Protein AF-A0AA35XEI8-F1 (afdb_monomer_lite)

Secondary structure (DSSP, 8-state):
-HHHHHHHHHHHHHHHHHHHHHHHHHHHHHHHHHHHHHHHHHHHHHHHHHHHTTTS-HHHHHHHHHHHHHHHHHHHHHHHHHHHHHHHHHHHHHHHHHHHHHHHHHHHHHHHHH-SSS----STTSTT--PPP---------------------PPPP------

Foldseek 3Di:
DVVVVLVVVLCVLCVCLVVVVVVLVVLLVVLVVLLVVLVVVLVVLVVVCVVCVVVDDPVVNVVSVVVSVVSNVVSVVSVVVSVVSVVVNVVSVVVSVVVVVVSVVVVVVVVVVVPPDDDDDDPPPPVPPDDDDDDDDDDDDDDDDDDDDDDDDDDDDDDDDDDD

Organism: Geodia barretti (NCBI:txid519541)

InterPro domains:
  IPR024610 Inhibitor of growth protein, N-terminal histone-binding [PF12998] (6-107)
  IPR024610 Inhibitor of growth protein, N-terminal histone-binding [SM01408] (6-107)
  IPR028651 ING family [PTHR10333] (2-140)

Structure (mmCIF, N/CA/C/O backbone):
data_AF-A0AA35XEI8-F1
#
_entry.id   AF-A0AA35XEI8-F1
#
loop_
_atom_site.group_PDB
_atom_site.id
_atom_site.type_symbol
_atom_site.label_atom_id
_atom_site.label_alt_id
_atom_site.label_comp_id
_atom_site.label_asym_id
_atom_site.label_entity_id
_atom_site.label_seq_id
_atom_site.pdbx_PDB_ins_code
_atom_site.Cartn_x
_atom_site.Cartn_y
_atom_site.Cartn_z
_atom_site.occupancy
_atom_site.B_iso_or_equiv
_atom_site.auth_seq_id
_atom_site.auth_comp_id
_atom_site.auth_asym_id
_atom_site.auth_atom_id
_atom_site.pdbx_PDB_model_num
ATOM 1 N N . MET A 1 1 ? 30.640 -5.179 -34.493 1.00 44.31 1 MET A N 1
ATOM 2 C CA . MET A 1 1 ? 31.129 -5.308 -33.103 1.00 44.31 1 MET A CA 1
ATOM 3 C C . MET A 1 1 ? 30.494 -4.283 -32.165 1.00 44.31 1 MET A C 1
ATOM 5 O O . MET A 1 1 ? 29.915 -4.716 -31.189 1.00 44.31 1 MET A O 1
ATOM 9 N N . ALA A 1 2 ? 30.486 -2.975 -32.470 1.00 51.31 2 ALA A N 1
ATOM 10 C CA . ALA A 1 2 ? 29.854 -1.971 -31.592 1.00 51.31 2 ALA A CA 1
ATOM 11 C C . ALA A 1 2 ? 28.346 -2.202 -31.323 1.00 51.31 2 ALA A C 1
ATOM 13 O O . ALA A 1 2 ? 27.932 -2.147 -30.176 1.00 51.31 2 ALA A O 1
ATOM 14 N N . SER A 1 3 ? 27.524 -2.542 -32.330 1.00 56.25 3 SER A N 1
ATOM 15 C CA . SER A 1 3 ? 26.072 -2.713 -32.104 1.00 56.25 3 SER A CA 1
ATOM 16 C C . SER A 1 3 ? 25.686 -3.951 -31.281 1.00 56.25 3 SER A C 1
ATOM 18 O O . SER A 1 3 ? 24.587 -3.978 -30.742 1.00 56.25 3 SER A O 1
ATOM 20 N N . ALA A 1 4 ? 26.563 -4.957 -31.175 1.00 60.12 4 ALA A N 1
ATOM 21 C CA . ALA A 1 4 ? 26.323 -6.134 -30.335 1.00 60.12 4 ALA A CA 1
ATOM 22 C C . ALA A 1 4 ? 26.500 -5.786 -28.848 1.00 60.12 4 ALA A C 1
ATOM 24 O O . ALA A 1 4 ? 25.624 -6.100 -28.055 1.00 60.12 4 ALA A O 1
ATOM 25 N N . LEU A 1 5 ? 27.541 -5.010 -28.513 1.00 64.31 5 LEU A N 1
ATOM 26 C CA . LEU A 1 5 ? 27.761 -4.480 -27.161 1.00 64.31 5 LEU A CA 1
ATOM 27 C C . LEU A 1 5 ? 26.647 -3.521 -26.714 1.00 64.31 5 LEU A C 1
ATOM 29 O O . LEU A 1 5 ? 26.265 -3.531 -25.552 1.00 64.31 5 LEU A O 1
ATOM 33 N N . TYR A 1 6 ? 26.099 -2.706 -27.622 1.00 62.19 6 TYR A N 1
ATOM 34 C CA . TYR A 1 6 ? 24.978 -1.812 -27.300 1.00 62.19 6 TYR A CA 1
ATOM 35 C C . TYR A 1 6 ? 23.689 -2.571 -26.984 1.00 62.19 6 TYR A C 1
ATOM 37 O O . TYR A 1 6 ? 22.979 -2.207 -26.051 1.00 62.19 6 TYR A O 1
ATOM 45 N N . LEU A 1 7 ? 23.394 -3.626 -27.747 1.00 65.81 7 LEU A N 1
ATOM 46 C CA . LEU A 1 7 ? 22.225 -4.461 -27.507 1.00 65.81 7 LEU A CA 1
ATOM 47 C C . LEU A 1 7 ? 22.394 -5.310 -26.242 1.00 65.81 7 LEU A C 1
ATOM 49 O O . LEU A 1 7 ? 21.451 -5.404 -25.469 1.00 65.81 7 LEU A O 1
ATOM 53 N N . GLU A 1 8 ? 23.580 -5.873 -25.997 1.00 66.31 8 GLU A N 1
ATOM 54 C CA . GLU A 1 8 ? 23.890 -6.598 -24.756 1.00 66.31 8 GLU A CA 1
ATOM 55 C C . GLU A 1 8 ? 23.789 -5.685 -23.533 1.00 66.31 8 GLU A C 1
ATOM 57 O O . GLU A 1 8 ? 23.103 -6.032 -22.580 1.00 66.31 8 GLU A O 1
ATOM 62 N N . ASN A 1 9 ? 24.352 -4.474 -23.593 1.00 65.88 9 ASN A N 1
ATOM 63 C CA . ASN A 1 9 ? 24.253 -3.501 -22.507 1.00 65.88 9 ASN A CA 1
ATOM 64 C C . ASN A 1 9 ? 22.801 -3.022 -22.310 1.00 65.88 9 ASN A C 1
ATOM 66 O O . ASN A 1 9 ? 22.353 -2.852 -21.184 1.00 65.88 9 ASN A O 1
ATOM 70 N N . PHE A 1 10 ? 2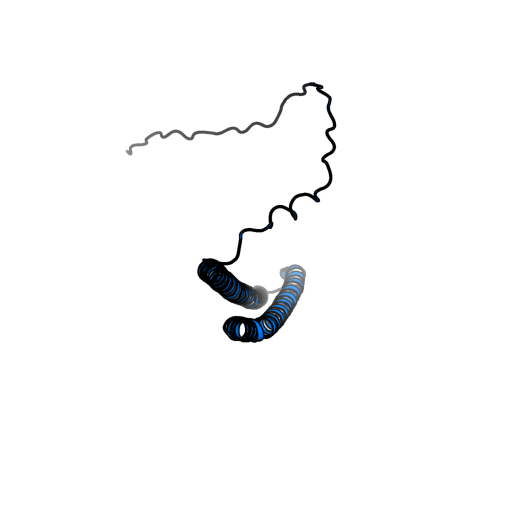2.021 -2.830 -23.377 1.00 66.44 10 PHE A N 1
ATOM 71 C CA . PHE A 1 10 ? 20.588 -2.519 -23.272 1.00 66.44 10 PHE A CA 1
ATOM 72 C C . PHE A 1 10 ? 19.790 -3.673 -22.646 1.00 66.44 10 PHE A C 1
ATOM 74 O O . PHE A 1 10 ? 18.940 -3.434 -21.787 1.00 66.44 10 PHE A O 1
ATOM 81 N N . LEU A 1 11 ? 20.073 -4.915 -23.049 1.00 69.88 11 LEU A N 1
ATOM 82 C CA . LEU A 1 11 ? 19.406 -6.108 -22.535 1.00 69.88 11 LEU A CA 1
ATOM 83 C C . LEU A 1 11 ? 19.757 -6.349 -21.064 1.00 69.88 11 LEU A C 1
ATOM 85 O O . LEU A 1 11 ? 18.827 -6.436 -20.270 1.00 69.88 11 LEU A O 1
ATOM 89 N N . GLU A 1 12 ? 21.034 -6.310 -20.667 1.00 66.00 12 GLU A N 1
ATOM 90 C CA . GLU A 1 12 ? 21.453 -6.384 -19.253 1.00 66.00 12 GLU A CA 1
ATOM 91 C C . GLU A 1 12 ? 20.807 -5.275 -18.403 1.00 66.00 12 GLU A C 1
ATOM 93 O O . GLU A 1 12 ? 20.433 -5.487 -17.247 1.00 66.00 12 GLU A O 1
ATOM 98 N N . ASN A 1 13 ? 20.629 -4.080 -18.977 1.00 66.56 13 ASN A N 1
ATOM 99 C CA . ASN A 1 13 ? 20.058 -2.935 -18.270 1.00 66.56 13 ASN A CA 1
ATOM 100 C C . ASN A 1 13 ? 18.533 -2.987 -18.118 1.00 66.56 13 ASN A C 1
ATOM 102 O O . ASN A 1 13 ? 18.010 -2.321 -17.224 1.00 66.56 13 ASN A O 1
ATOM 106 N N . ILE A 1 14 ? 17.808 -3.725 -18.961 1.00 72.00 14 ILE A N 1
ATOM 107 C CA . ILE A 1 14 ? 16.348 -3.881 -18.850 1.00 72.00 14 ILE A CA 1
ATOM 108 C C . ILE A 1 14 ? 15.969 -5.212 -18.205 1.00 72.00 14 ILE A C 1
ATOM 110 O O . ILE A 1 14 ? 14.897 -5.291 -17.617 1.00 72.00 14 ILE A O 1
ATOM 114 N N . GLU A 1 15 ? 16.826 -6.229 -18.234 1.00 75.38 15 GLU A N 1
ATOM 115 C CA . GLU A 1 15 ? 16.510 -7.592 -17.784 1.00 75.38 15 GLU A CA 1
ATOM 116 C C . GLU A 1 15 ? 15.942 -7.655 -16.355 1.00 75.38 15 GLU A C 1
ATOM 118 O O . GLU A 1 15 ? 15.007 -8.406 -16.076 1.00 75.38 15 GLU A O 1
ATOM 123 N N . ASN A 1 16 ? 16.426 -6.787 -15.463 1.00 79.81 16 ASN A N 1
ATOM 124 C CA . ASN A 1 16 ? 15.990 -6.765 -14.067 1.00 79.81 16 ASN A CA 1
ATOM 125 C C . ASN A 1 16 ? 14.742 -5.907 -13.804 1.00 79.81 16 ASN A C 1
ATOM 127 O O . ASN A 1 16 ? 14.038 -6.142 -12.819 1.00 79.81 16 ASN A O 1
ATOM 131 N N . LEU A 1 17 ? 14.427 -4.946 -14.679 1.00 85.81 17 LEU A N 1
ATOM 132 C CA . LEU A 1 17 ? 13.338 -3.990 -14.460 1.00 85.81 17 LEU A CA 1
ATOM 133 C C . LEU A 1 17 ? 11.951 -4.665 -14.394 1.00 85.81 17 LEU A C 1
ATOM 135 O O . LEU A 1 17 ? 11.212 -4.383 -13.448 1.00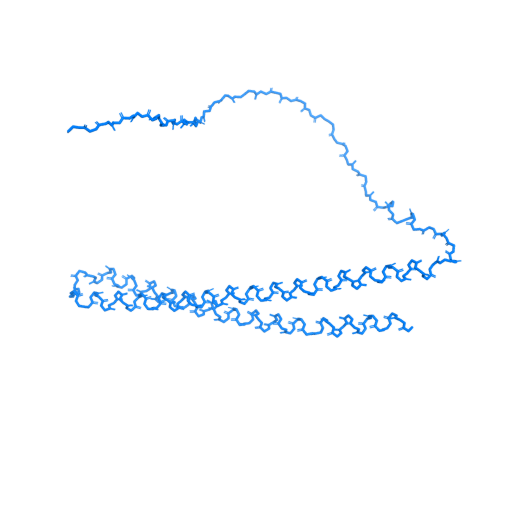 85.81 17 LEU A O 1
ATOM 139 N N . PRO A 1 18 ? 11.565 -5.570 -15.320 1.00 89.88 18 PRO A N 1
ATOM 140 C CA . PRO A 1 18 ? 10.286 -6.272 -15.245 1.00 89.88 18 PRO A CA 1
ATOM 141 C C . PRO A 1 18 ? 10.127 -7.075 -13.954 1.00 89.88 18 PRO A C 1
ATOM 143 O O . PRO A 1 18 ? 9.073 -7.019 -13.320 1.00 89.88 18 PRO A O 1
ATOM 146 N N . THR A 1 19 ? 11.182 -7.779 -13.538 1.00 89.88 19 THR A N 1
ATOM 147 C CA . THR A 1 19 ? 11.193 -8.591 -12.314 1.00 89.88 19 THR A CA 1
ATOM 148 C C . THR A 1 19 ? 11.015 -7.716 -11.073 1.00 89.88 19 THR A C 1
ATOM 150 O O . THR A 1 19 ? 10.228 -8.042 -10.178 1.00 89.88 19 THR A O 1
ATOM 153 N N . GLU A 1 20 ? 11.700 -6.573 -11.019 1.00 89.88 20 GLU A N 1
ATOM 154 C CA . GLU A 1 20 ? 11.619 -5.649 -9.889 1.00 89.88 20 GLU A CA 1
ATOM 155 C C . GLU A 1 20 ? 10.266 -4.922 -9.829 1.00 89.88 20 GLU A C 1
ATOM 157 O O . GLU A 1 20 ? 9.655 -4.836 -8.759 1.00 89.88 20 GLU A O 1
ATOM 162 N N . LEU A 1 21 ? 9.725 -4.500 -10.977 1.00 92.94 21 LEU A N 1
ATOM 163 C CA . LEU A 1 21 ? 8.367 -3.957 -11.074 1.00 92.94 21 LEU A CA 1
ATOM 164 C C . LEU A 1 21 ? 7.322 -4.980 -10.635 1.00 92.94 21 LEU A C 1
ATOM 166 O O . LEU A 1 21 ? 6.447 -4.652 -9.836 1.00 92.94 21 LEU A O 1
ATOM 170 N N . GLN A 1 22 ? 7.415 -6.228 -11.099 1.00 94.88 22 GLN A N 1
ATOM 171 C CA . GLN A 1 22 ? 6.484 -7.284 -10.702 1.00 94.88 22 GLN A CA 1
ATOM 172 C C . GLN A 1 22 ? 6.496 -7.500 -9.184 1.00 94.88 22 GLN A C 1
ATOM 174 O O . GLN A 1 22 ? 5.432 -7.607 -8.562 1.00 94.88 22 GLN A O 1
ATOM 179 N N . ARG A 1 23 ? 7.684 -7.523 -8.570 1.00 95.38 23 ARG A N 1
ATOM 180 C CA . ARG A 1 23 ? 7.832 -7.613 -7.113 1.00 95.38 23 ARG A CA 1
ATOM 181 C C . ARG A 1 23 ? 7.176 -6.422 -6.409 1.00 95.38 23 ARG A C 1
ATOM 183 O O . ARG A 1 23 ? 6.405 -6.633 -5.472 1.00 95.38 23 ARG A O 1
ATOM 190 N N . ASN A 1 24 ? 7.432 -5.199 -6.871 1.00 95.38 24 ASN A N 1
ATOM 191 C CA . ASN A 1 24 ? 6.883 -3.982 -6.270 1.00 95.38 24 ASN A CA 1
ATOM 192 C C . ASN A 1 24 ? 5.358 -3.888 -6.418 1.00 95.38 24 ASN A C 1
ATOM 194 O O . ASN A 1 24 ? 4.675 -3.580 -5.444 1.00 95.38 24 ASN A O 1
ATOM 198 N N . PHE A 1 25 ? 4.795 -4.246 -7.576 1.00 96.00 25 PHE A N 1
ATOM 199 C CA . PHE A 1 25 ? 3.342 -4.310 -7.766 1.00 96.00 25 PHE A CA 1
ATOM 200 C C . PHE A 1 25 ? 2.686 -5.386 -6.900 1.00 96.00 25 PHE A C 1
ATOM 202 O O . PHE A 1 25 ? 1.604 -5.164 -6.356 1.00 96.00 25 PHE A O 1
ATOM 209 N N . THR A 1 26 ? 3.338 -6.539 -6.733 1.00 96.81 26 THR A N 1
ATOM 210 C CA . THR A 1 26 ? 2.845 -7.602 -5.845 1.00 96.81 26 THR A CA 1
ATOM 211 C C . THR A 1 26 ? 2.819 -7.127 -4.394 1.00 96.81 26 THR A C 1
ATOM 213 O O . THR A 1 26 ? 1.824 -7.323 -3.692 1.00 96.81 26 THR A O 1
ATOM 216 N N . LEU A 1 27 ? 3.884 -6.453 -3.952 1.00 96.44 27 LEU A N 1
ATOM 217 C CA . LEU A 1 27 ? 3.968 -5.882 -2.612 1.00 96.44 27 LEU A CA 1
ATOM 218 C C . LEU A 1 27 ? 2.925 -4.778 -2.400 1.00 96.44 27 LEU A C 1
ATOM 220 O O . LEU A 1 27 ? 2.193 -4.822 -1.412 1.00 96.44 27 LEU A O 1
ATOM 224 N N . MET A 1 28 ? 2.801 -3.843 -3.346 1.00 97.06 28 MET A N 1
ATOM 225 C CA . MET A 1 28 ? 1.788 -2.788 -3.309 1.00 97.06 28 MET A CA 1
ATOM 226 C C . MET A 1 28 ? 0.387 -3.392 -3.212 1.00 97.06 28 MET A C 1
ATOM 228 O O . MET A 1 28 ? -0.353 -3.056 -2.299 1.00 97.06 28 MET A O 1
ATOM 232 N N . ARG A 1 29 ? 0.052 -4.384 -4.048 1.00 97.56 29 ARG A N 1
ATOM 233 C CA . ARG A 1 29 ? -1.247 -5.075 -3.991 1.00 97.56 29 ARG A CA 1
ATOM 234 C C . ARG A 1 29 ? -1.504 -5.755 -2.643 1.00 97.56 29 ARG A C 1
ATOM 236 O O . ARG A 1 29 ? -2.633 -5.744 -2.160 1.00 97.56 29 ARG A O 1
ATOM 243 N N . SER A 1 30 ? -0.479 -6.343 -2.028 1.00 97.38 30 SER A N 1
ATOM 244 C CA . SER A 1 30 ? -0.592 -6.909 -0.679 1.00 97.38 30 SER A CA 1
ATOM 245 C C . SER A 1 30 ? -0.892 -5.831 0.368 1.00 97.38 30 SER A C 1
ATOM 247 O O . SER A 1 30 ? -1.708 -6.062 1.261 1.00 97.38 30 SER A O 1
ATOM 249 N N . LEU A 1 31 ? -0.241 -4.668 0.293 1.00 96.88 31 LEU A N 1
ATOM 250 C CA . LEU A 1 31 ? -0.495 -3.552 1.210 1.00 96.88 31 LEU A CA 1
ATOM 251 C C . LEU A 1 31 ? -1.883 -2.945 0.989 1.00 96.88 31 LEU A C 1
ATOM 253 O O . LEU A 1 31 ? -2.597 -2.713 1.961 1.00 96.88 31 LEU A O 1
ATOM 257 N N . ASP A 1 32 ? -2.300 -2.775 -0.268 1.00 97.12 32 ASP A N 1
ATOM 258 C CA . ASP A 1 32 ? -3.656 -2.370 -0.652 1.00 97.12 32 ASP A CA 1
ATOM 259 C C . ASP A 1 32 ? -4.706 -3.258 -0.000 1.00 97.12 32 ASP A C 1
ATOM 261 O O . ASP A 1 32 ? -5.635 -2.754 0.630 1.00 97.12 32 ASP A O 1
ATOM 265 N N . GLN A 1 33 ? -4.537 -4.575 -0.124 1.00 97.88 33 GLN A N 1
ATOM 266 C CA . GLN A 1 33 ? -5.474 -5.538 0.433 1.00 97.88 33 GLN A CA 1
ATOM 267 C C . GLN A 1 33 ? -5.553 -5.414 1.960 1.00 97.88 33 GLN A C 1
ATOM 269 O O . GLN A 1 33 ? -6.644 -5.293 2.512 1.00 97.88 33 GLN A O 1
ATOM 274 N N . ARG A 1 34 ? -4.402 -5.353 2.644 1.00 97.62 34 ARG A N 1
ATOM 275 C CA . ARG A 1 34 ? -4.347 -5.197 4.108 1.00 97.62 34 ARG A CA 1
ATOM 276 C C . ARG A 1 34 ? -4.983 -3.889 4.577 1.00 97.62 34 ARG A C 1
ATOM 278 O O . ARG A 1 34 ? -5.732 -3.900 5.549 1.00 97.62 34 ARG A O 1
ATOM 285 N N . ALA A 1 35 ? -4.716 -2.778 3.892 1.00 97.56 35 ALA A N 1
ATOM 286 C CA . ALA A 1 35 ? -5.321 -1.486 4.206 1.00 97.56 35 ALA A CA 1
ATOM 287 C C . ALA A 1 35 ? -6.846 -1.527 4.022 1.00 97.56 35 ALA A C 1
ATOM 289 O O . ALA A 1 35 ? -7.581 -1.085 4.901 1.00 97.56 35 ALA A O 1
ATOM 290 N N . GLN A 1 36 ? -7.332 -2.107 2.920 1.00 97.50 36 GLN A N 1
ATOM 291 C CA . GLN A 1 36 ? -8.768 -2.259 2.672 1.00 97.50 36 GLN A CA 1
ATOM 292 C C . GLN A 1 36 ? -9.458 -3.129 3.721 1.00 97.50 36 GLN A C 1
ATOM 294 O O . GLN A 1 36 ? -10.575 -2.816 4.126 1.00 97.50 36 GLN A O 1
ATOM 299 N N . ASP A 1 37 ? -8.822 -4.209 4.166 1.00 98.06 37 ASP A N 1
ATOM 300 C CA . ASP A 1 37 ? -9.414 -5.089 5.170 1.00 98.06 37 ASP A CA 1
ATOM 301 C C . ASP A 1 37 ? -9.508 -4.400 6.539 1.00 98.06 37 ASP A C 1
ATOM 303 O O . ASP A 1 37 ? -10.548 -4.494 7.191 1.00 98.06 37 ASP A O 1
ATOM 307 N N . LEU A 1 38 ? -8.501 -3.604 6.920 1.00 97.94 38 LEU A N 1
ATOM 308 C CA . LEU A 1 38 ? -8.585 -2.754 8.112 1.00 97.94 38 LEU A CA 1
ATOM 309 C C . LEU A 1 38 ? -9.661 -1.669 7.980 1.00 97.94 38 LEU A C 1
ATOM 311 O O . LEU A 1 38 ? -10.383 -1.416 8.940 1.00 97.94 38 LEU A O 1
ATOM 315 N N . LEU A 1 39 ? -9.814 -1.045 6.807 1.00 97.75 39 LEU A N 1
ATOM 316 C CA . LEU A 1 39 ? -10.875 -0.057 6.570 1.00 97.75 39 LEU A CA 1
ATOM 317 C C . LEU A 1 39 ? -12.273 -0.673 6.716 1.00 97.75 39 LEU A C 1
ATOM 319 O O . LEU A 1 39 ? -13.130 -0.080 7.367 1.00 97.75 39 LEU A O 1
ATOM 323 N N . LYS A 1 40 ? -12.488 -1.893 6.210 1.00 98.06 40 LYS A N 1
ATOM 324 C CA . LYS A 1 40 ? -13.744 -2.630 6.434 1.00 98.06 40 LYS A CA 1
ATOM 325 C C . LYS A 1 40 ? -13.964 -2.935 7.915 1.00 98.06 40 LYS A C 1
ATOM 327 O O . LYS A 1 40 ? -15.081 -2.800 8.405 1.00 98.06 40 LYS A O 1
ATOM 332 N N . GLU A 1 41 ? -12.915 -3.337 8.634 1.00 97.56 41 GLU A N 1
ATOM 333 C CA . GLU A 1 41 ? -12.995 -3.576 10.079 1.00 97.56 41 GLU A CA 1
ATOM 334 C C . GLU A 1 41 ? -13.383 -2.295 10.834 1.00 97.56 41 GLU A C 1
ATOM 336 O O . GLU A 1 41 ? -14.240 -2.323 11.718 1.00 97.56 41 GLU A O 1
ATOM 341 N N . ILE A 1 42 ? -12.804 -1.155 10.450 1.00 97.69 42 ILE A N 1
ATOM 342 C CA . ILE A 1 42 ? -13.129 0.164 11.002 1.00 97.69 42 ILE A CA 1
ATOM 343 C C . ILE A 1 42 ? -14.587 0.520 10.736 1.00 97.69 42 ILE A C 1
ATOM 345 O O . ILE A 1 42 ? -15.257 0.984 11.659 1.00 97.69 42 ILE A O 1
ATOM 349 N N . ASP A 1 43 ? -15.095 0.290 9.526 1.00 97.69 43 ASP A N 1
ATOM 350 C CA . ASP A 1 43 ? -16.491 0.568 9.179 1.00 97.69 43 ASP A CA 1
ATOM 351 C C . ASP A 1 43 ? -17.457 -0.261 10.034 1.00 97.69 43 ASP A C 1
ATOM 353 O O . ASP A 1 43 ? -18.400 0.291 10.610 1.00 97.69 43 ASP A O 1
ATOM 357 N N . VAL A 1 44 ? -17.183 -1.561 10.191 1.00 96.81 44 VAL A N 1
ATOM 358 C CA . VAL A 1 44 ? -17.974 -2.459 11.047 1.00 96.81 44 VAL A CA 1
ATOM 359 C C . VAL A 1 44 ? -17.920 -1.999 12.503 1.00 96.81 44 VAL A C 1
ATOM 361 O O . VAL A 1 44 ? -18.963 -1.759 13.110 1.00 96.81 44 VAL A O 1
ATOM 364 N N . ASN A 1 45 ? -16.721 -1.794 13.055 1.00 95.19 45 ASN A N 1
ATOM 365 C CA . ASN A 1 45 ? -16.538 -1.367 14.445 1.00 95.19 45 ASN A CA 1
ATOM 366 C C . ASN A 1 45 ? -17.183 0.001 14.717 1.00 95.19 45 ASN A C 1
ATOM 368 O O . ASN A 1 45 ? -17.758 0.223 15.785 1.00 95.19 45 ASN A O 1
ATOM 372 N N . SER A 1 46 ? -17.127 0.914 13.747 1.00 96.31 46 SER A N 1
ATOM 373 C CA . SER A 1 46 ? -17.727 2.246 13.839 1.00 96.31 46 SER A CA 1
ATOM 374 C C . SER A 1 46 ? -19.251 2.198 13.778 1.00 96.31 46 SER A C 1
ATOM 376 O O . SER A 1 46 ? -19.911 2.930 14.520 1.00 96.31 46 SER A O 1
ATOM 378 N N . ALA A 1 47 ? -19.827 1.351 12.920 1.00 96.38 47 ALA A N 1
ATOM 379 C CA . ALA A 1 47 ? -21.270 1.126 12.866 1.00 96.38 47 ALA A CA 1
ATOM 380 C C . ALA A 1 47 ? -21.780 0.521 14.183 1.00 96.38 47 ALA A C 1
ATOM 382 O O . ALA A 1 47 ? -22.735 1.034 14.772 1.00 96.38 47 ALA A O 1
ATOM 383 N N . ASP A 1 48 ? -21.078 -0.489 14.696 1.00 94.56 48 ASP A N 1
ATOM 384 C CA . ASP A 1 48 ? -21.378 -1.137 15.972 1.00 94.56 48 ASP A CA 1
ATOM 385 C C . ASP A 1 48 ? -21.288 -0.170 17.154 1.00 94.56 48 ASP A C 1
ATOM 387 O O . ASP A 1 48 ? -22.161 -0.158 18.027 1.00 94.56 48 ASP A O 1
ATOM 391 N N . TYR A 1 49 ? -20.247 0.666 17.179 1.00 94.81 49 TYR A N 1
ATOM 392 C CA . TYR A 1 49 ? -20.092 1.705 18.189 1.00 94.81 49 TYR A CA 1
ATOM 393 C C . TYR A 1 49 ? -21.253 2.699 18.132 1.00 94.81 49 TYR A C 1
ATOM 395 O O . TYR A 1 49 ? -21.886 2.938 19.156 1.00 94.81 49 TYR A O 1
ATOM 403 N N . LYS A 1 50 ? -21.594 3.223 16.947 1.00 94.25 50 LYS A N 1
ATOM 404 C CA . LYS A 1 50 ? -22.714 4.166 16.773 1.00 94.25 50 LYS A CA 1
ATOM 405 C C . LYS A 1 50 ? -24.052 3.577 17.220 1.00 94.25 50 LYS A C 1
ATOM 407 O O . LYS A 1 50 ? -24.843 4.299 17.824 1.00 94.25 50 LYS A O 1
ATOM 412 N N . ALA A 1 51 ? -24.293 2.293 16.956 1.00 94.94 51 ALA A N 1
ATOM 413 C CA . ALA A 1 51 ? -25.520 1.613 17.359 1.00 94.94 51 ALA A CA 1
ATOM 414 C C . ALA A 1 51 ? -25.619 1.436 18.884 1.00 94.94 51 ALA A C 1
ATOM 416 O O . ALA A 1 51 ? -26.677 1.673 19.460 1.00 94.94 51 ALA A O 1
ATOM 417 N N . LYS A 1 52 ? -24.512 1.063 19.541 1.00 93.19 52 LYS A N 1
ATOM 418 C CA . LYS A 1 52 ? -24.482 0.695 20.969 1.00 93.19 52 LYS A CA 1
ATOM 419 C C . LYS A 1 52 ? -24.072 1.847 21.894 1.00 93.19 52 LYS A C 1
ATOM 421 O O . LYS A 1 52 ? -24.127 1.698 23.107 1.00 93.19 52 LYS A O 1
ATOM 426 N N . VAL A 1 53 ? -23.674 3.008 21.359 1.00 93.06 53 VAL A N 1
ATOM 427 C CA . VAL A 1 53 ? -23.055 4.099 22.140 1.00 93.06 53 VAL A CA 1
ATOM 428 C C . VAL A 1 53 ? -23.887 4.544 23.339 1.00 93.06 53 VAL A C 1
ATOM 430 O O . VAL A 1 53 ? -23.316 4.895 24.364 1.00 93.06 53 VAL A O 1
ATOM 433 N N . LYS A 1 54 ? -25.221 4.525 23.238 1.00 92.12 54 LYS A N 1
ATOM 434 C CA . LYS A 1 54 ? -26.117 4.972 24.315 1.00 92.12 54 LYS A CA 1
ATOM 435 C C . LYS A 1 54 ? -26.102 4.035 25.522 1.00 92.12 54 LYS A C 1
ATOM 437 O O . LYS A 1 54 ? -26.223 4.528 26.639 1.00 92.12 54 LYS A O 1
ATOM 442 N N . ASP A 1 55 ? -25.863 2.750 25.285 1.00 93.38 55 ASP A N 1
ATOM 443 C CA . ASP A 1 55 ? -25.916 1.689 26.294 1.00 93.38 55 ASP A CA 1
ATOM 444 C C . ASP A 1 55 ? -24.540 1.405 26.922 1.00 93.38 55 ASP A C 1
ATOM 446 O O . ASP A 1 55 ? -24.441 0.682 27.906 1.00 93.38 55 ASP A O 1
ATOM 450 N N . LEU A 1 56 ? -23.472 1.991 26.369 1.00 92.38 56 LEU A N 1
ATOM 451 C CA . LEU A 1 56 ? -22.099 1.826 26.849 1.00 92.38 56 LEU A CA 1
ATOM 452 C C . LEU A 1 56 ? -21.751 2.823 27.961 1.00 92.38 56 LEU A C 1
ATOM 454 O O . LEU A 1 56 ? -22.111 4.009 27.885 1.00 92.38 56 LEU A O 1
ATOM 458 N N . SER A 1 57 ? -20.951 2.364 28.926 1.00 95.19 57 SER A N 1
ATOM 459 C CA . SER A 1 57 ? -20.295 3.204 29.938 1.00 95.19 57 SER A CA 1
ATOM 460 C C . SER A 1 57 ? -19.271 4.164 29.315 1.00 95.19 57 SER A C 1
ATOM 462 O O . SER A 1 57 ? -18.885 4.037 28.150 1.00 95.19 57 SER A O 1
ATOM 464 N N . LYS A 1 58 ? -18.815 5.167 30.075 1.00 93.56 58 LYS A N 1
ATOM 465 C CA . LYS A 1 58 ? -17.816 6.130 29.572 1.00 93.56 58 LYS A CA 1
ATOM 466 C C . LYS A 1 58 ? -16.482 5.445 29.270 1.00 93.56 58 LYS A C 1
ATOM 468 O O . LYS A 1 58 ? -15.833 5.783 28.281 1.00 93.56 58 LYS A O 1
ATOM 473 N N . GLU A 1 59 ? -16.108 4.485 30.102 1.00 95.00 59 GLU A N 1
ATOM 474 C CA . GLU A 1 59 ? -14.890 3.693 30.002 1.00 95.00 59 GLU A CA 1
ATOM 475 C C . GLU A 1 59 ? -14.914 2.824 28.739 1.00 95.00 59 GLU A C 1
ATOM 477 O O . GLU A 1 59 ? -14.009 2.933 27.912 1.00 95.00 59 GLU A O 1
ATOM 482 N N . GLU A 1 60 ? -15.995 2.071 28.511 1.00 93.25 60 GLU A N 1
ATOM 483 C CA . GLU A 1 60 ? -16.151 1.240 27.305 1.00 93.25 60 GLU A CA 1
ATOM 484 C C . GLU A 1 60 ? -16.204 2.077 26.025 1.00 93.25 60 GLU A C 1
ATOM 486 O O . GLU A 1 60 ? -15.696 1.667 24.979 1.00 93.25 60 GLU A O 1
ATOM 491 N N . ARG A 1 61 ? -16.814 3.270 26.078 1.00 94.19 61 ARG A N 1
ATOM 492 C CA . ARG A 1 61 ? -16.815 4.183 24.928 1.00 94.19 61 ARG A CA 1
ATOM 493 C C . ARG A 1 61 ? -15.403 4.603 24.563 1.00 94.19 61 ARG A C 1
ATOM 495 O O . ARG A 1 61 ? -15.051 4.569 23.387 1.00 94.19 61 ARG A O 1
ATOM 502 N N . LYS A 1 62 ? -14.609 4.989 25.564 1.00 95.50 62 LYS A N 1
ATOM 503 C CA . LYS A 1 62 ? -13.213 5.384 25.370 1.00 95.50 62 LYS A CA 1
ATOM 504 C C . LYS A 1 62 ? -12.406 4.229 24.787 1.00 95.50 62 LYS A C 1
ATOM 506 O O . LYS A 1 62 ? -11.735 4.430 23.783 1.00 95.50 62 LYS A O 1
ATOM 511 N N . GLU A 1 63 ? -12.525 3.034 25.360 1.00 95.12 63 GLU A N 1
ATOM 512 C CA . GLU A 1 63 ? -11.814 1.841 24.894 1.00 95.12 63 GLU A CA 1
ATOM 513 C C . GLU A 1 63 ? -12.132 1.513 23.428 1.00 95.12 63 GLU A C 1
ATOM 515 O O . GLU A 1 63 ? -11.225 1.357 22.609 1.00 95.12 63 GLU A O 1
ATOM 520 N N . ARG A 1 64 ? -13.419 1.487 23.055 1.00 93.56 64 ARG A N 1
ATOM 521 C CA . ARG A 1 64 ? -13.825 1.229 21.664 1.00 93.56 64 ARG A CA 1
ATOM 522 C C . ARG A 1 64 ? -13.322 2.298 20.702 1.00 93.56 64 ARG A C 1
ATOM 524 O O . ARG A 1 64 ? -12.905 1.964 19.595 1.00 93.56 64 ARG A O 1
ATOM 531 N N . LEU A 1 65 ? -13.350 3.566 21.111 1.00 94.94 65 LEU A N 1
ATOM 532 C CA . LEU A 1 65 ? -12.848 4.665 20.289 1.00 94.94 65 LEU A CA 1
ATOM 533 C C . LEU A 1 65 ? -11.333 4.554 20.077 1.00 94.94 65 LEU A C 1
ATOM 535 O O . LEU A 1 65 ? -10.865 4.716 18.952 1.00 94.94 65 LEU A O 1
ATOM 539 N N . THR A 1 66 ? -10.582 4.226 21.133 1.00 96.44 66 THR A N 1
ATOM 540 C CA . THR A 1 66 ? -9.136 3.986 21.060 1.00 96.44 66 THR A CA 1
ATOM 541 C C . THR A 1 66 ? -8.824 2.837 20.111 1.00 96.44 66 THR A C 1
ATOM 543 O O . THR A 1 66 ? -7.995 3.005 19.223 1.00 96.44 66 THR A O 1
ATOM 546 N N . LYS A 1 67 ? -9.557 1.721 20.198 1.00 95.81 67 LYS A N 1
ATOM 547 C CA . LYS A 1 67 ? -9.375 0.591 19.280 1.00 95.81 67 LYS A CA 1
ATOM 548 C C . LYS A 1 67 ? -9.612 0.983 17.817 1.00 95.81 67 LYS A C 1
ATOM 550 O O . LYS A 1 67 ? -8.804 0.654 16.958 1.00 95.81 67 LYS A O 1
ATOM 555 N N . ILE A 1 68 ? -10.688 1.720 17.526 1.00 96.19 68 ILE A N 1
ATOM 556 C CA . ILE A 1 68 ? -10.964 2.217 16.165 1.00 96.19 68 ILE A CA 1
ATOM 557 C C . ILE A 1 68 ? -9.824 3.123 15.677 1.00 96.19 68 ILE A C 1
ATOM 559 O O . ILE A 1 68 ? -9.394 3.007 14.530 1.00 96.19 68 ILE A O 1
ATOM 563 N N . GLN A 1 69 ? -9.318 4.004 16.544 1.00 97.50 69 GLN A N 1
ATOM 564 C CA . GLN A 1 69 ? -8.216 4.906 16.221 1.00 97.50 69 GLN A CA 1
ATOM 565 C C . GLN A 1 69 ? -6.910 4.149 15.933 1.00 97.50 69 GLN A C 1
ATOM 567 O O . GLN A 1 69 ? -6.219 4.488 14.975 1.00 97.50 69 GLN A O 1
ATOM 572 N N . GLU A 1 70 ? -6.585 3.119 16.713 1.00 97.75 70 GLU A N 1
ATOM 573 C CA . GLU A 1 70 ? -5.411 2.266 16.492 1.00 97.75 70 GLU A CA 1
ATOM 574 C C . GLU A 1 70 ? -5.504 1.509 15.161 1.00 97.75 70 GLU A C 1
ATOM 576 O O . GLU A 1 70 ? -4.557 1.527 14.370 1.00 97.75 70 GLU A O 1
ATOM 581 N N . THR A 1 71 ? -6.660 0.908 14.860 1.00 97.00 71 THR A N 1
ATOM 582 C CA . THR A 1 71 ? -6.890 0.237 13.571 1.00 97.00 71 THR A CA 1
ATOM 583 C C . THR A 1 71 ? -6.767 1.226 12.407 1.00 97.00 71 THR A C 1
ATOM 585 O O . THR A 1 71 ? -6.156 0.904 11.385 1.00 97.00 71 THR A O 1
ATOM 588 N N . PHE A 1 72 ? -7.286 2.450 12.562 1.00 97.88 72 PHE A N 1
ATOM 589 C CA . PHE A 1 72 ? -7.166 3.509 11.554 1.00 97.88 72 PHE A CA 1
ATOM 590 C C . PHE A 1 72 ? -5.717 3.944 11.340 1.00 97.88 72 PHE A C 1
ATOM 592 O O . PHE A 1 72 ? -5.279 4.086 10.198 1.00 97.88 72 PHE A O 1
ATOM 599 N N . GLN A 1 73 ? -4.953 4.106 12.420 1.00 98.12 73 GLN A N 1
ATOM 600 C CA . GLN A 1 73 ? -3.538 4.454 12.342 1.00 98.12 73 GLN A CA 1
ATOM 601 C C . GLN A 1 73 ? -2.745 3.377 11.590 1.00 98.12 73 GLN A C 1
ATOM 603 O O . GLN A 1 73 ? -1.966 3.699 10.696 1.00 98.12 73 GLN A O 1
ATOM 608 N N . LYS A 1 74 ? -3.033 2.099 11.845 1.00 97.75 74 LYS A N 1
ATOM 609 C CA . LYS A 1 74 ? -2.414 0.984 11.120 1.00 97.75 74 LYS A CA 1
ATOM 610 C C . LYS A 1 74 ? -2.805 0.935 9.636 1.00 97.75 74 LYS A C 1
ATOM 612 O O . LYS A 1 74 ? -1.969 0.661 8.779 1.00 97.75 74 LYS A O 1
ATOM 617 N N . ALA A 1 75 ? -4.066 1.220 9.304 1.00 97.81 75 ALA A N 1
ATOM 618 C CA . ALA A 1 75 ? -4.511 1.312 7.909 1.00 97.81 75 ALA A CA 1
ATOM 619 C C . ALA A 1 75 ? -3.816 2.462 7.162 1.00 97.81 75 ALA A C 1
ATOM 621 O O . ALA A 1 75 ? -3.476 2.338 5.979 1.00 97.81 75 ALA A O 1
ATOM 622 N N . ARG A 1 76 ? -3.578 3.574 7.865 1.00 97.50 76 ARG A N 1
ATOM 623 C CA . ARG A 1 76 ? -2.820 4.712 7.352 1.00 97.50 76 ARG A CA 1
ATOM 624 C C . ARG A 1 76 ? -1.359 4.352 7.101 1.00 97.50 76 ARG A C 1
ATOM 626 O O . ARG A 1 76 ? -0.873 4.661 6.024 1.00 97.50 76 ARG A O 1
ATOM 633 N N . GLU A 1 77 ? -0.698 3.654 8.020 1.00 97.88 77 GLU A N 1
ATOM 634 C CA . GLU A 1 77 ? 0.691 3.200 7.836 1.00 97.88 77 GLU A CA 1
ATOM 635 C C . GLU A 1 77 ? 0.853 2.368 6.557 1.00 97.88 77 GLU A C 1
ATOM 637 O O . GLU A 1 77 ? 1.704 2.677 5.727 1.00 97.88 77 GLU A O 1
ATOM 642 N N . TYR A 1 78 ? -0.039 1.400 6.307 1.00 97.56 78 TYR A N 1
ATOM 643 C CA . TYR A 1 78 ? -0.022 0.659 5.038 1.00 97.56 78 TYR A CA 1
ATOM 644 C C . TYR A 1 78 ? -0.269 1.547 3.815 1.00 97.56 78 TYR A C 1
ATOM 646 O O . TYR A 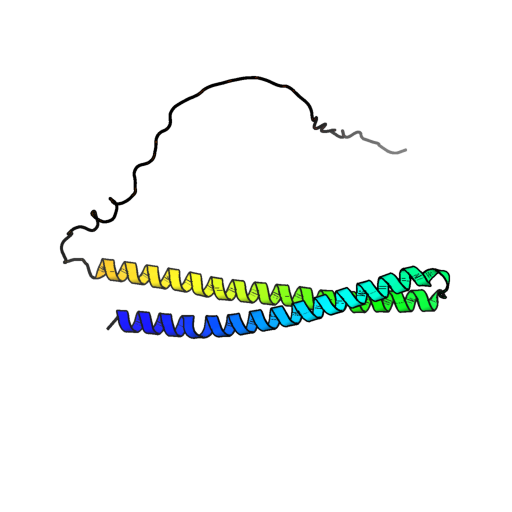1 78 ? 0.247 1.267 2.733 1.00 97.56 78 TYR A O 1
ATOM 654 N N . SER A 1 79 ? -1.065 2.605 3.960 1.00 96.69 79 SER A N 1
ATOM 655 C CA . SER A 1 79 ? -1.307 3.564 2.880 1.00 96.69 79 SER A CA 1
ATOM 656 C C . SER A 1 79 ? -0.073 4.419 2.591 1.00 96.69 79 SER A C 1
ATOM 658 O O . SER A 1 79 ? 0.229 4.658 1.423 1.00 96.69 79 SER A O 1
ATOM 660 N N . ASP A 1 80 ? 0.665 4.818 3.624 1.00 97.50 80 ASP A N 1
ATOM 661 C CA . ASP A 1 80 ? 1.923 5.554 3.493 1.00 97.50 80 ASP A CA 1
ATOM 662 C C . ASP A 1 80 ? 3.008 4.662 2.851 1.00 97.50 80 ASP A C 1
ATOM 664 O O . ASP A 1 80 ? 3.672 5.089 1.903 1.00 97.50 80 ASP A O 1
ATOM 668 N N . ASP A 1 81 ? 3.111 3.389 3.253 1.00 97.50 81 ASP A N 1
ATOM 669 C CA . ASP A 1 81 ? 4.022 2.408 2.639 1.00 97.50 81 ASP A CA 1
ATOM 670 C C . ASP A 1 81 ? 3.742 2.212 1.138 1.00 97.50 81 ASP A C 1
ATOM 672 O O . ASP A 1 81 ? 4.665 2.136 0.322 1.00 97.50 81 ASP A O 1
ATOM 676 N N . LYS A 1 82 ? 2.465 2.178 0.732 1.00 96.94 82 LYS A N 1
ATOM 677 C CA . LYS A 1 82 ? 2.093 2.119 -0.692 1.00 96.94 82 LYS A CA 1
ATOM 678 C C . LYS A 1 82 ? 2.607 3.323 -1.472 1.00 96.94 82 LYS A C 1
ATOM 680 O O . LYS A 1 82 ? 3.065 3.157 -2.603 1.00 96.94 82 LYS A O 1
ATOM 685 N N . VAL A 1 83 ? 2.513 4.524 -0.895 1.00 97.38 83 VAL A N 1
ATOM 686 C CA . VAL A 1 83 ? 3.020 5.749 -1.530 1.00 97.38 83 VAL A CA 1
ATOM 687 C C . VAL A 1 83 ? 4.529 5.644 -1.726 1.00 97.38 83 VAL A C 1
ATOM 689 O O . VAL A 1 83 ? 5.012 5.938 -2.817 1.00 97.38 83 VAL A O 1
ATOM 692 N N . GLN A 1 84 ? 5.261 5.143 -0.728 1.00 96.94 84 GLN A N 1
ATOM 693 C CA . GLN A 1 84 ? 6.709 4.944 -0.837 1.00 96.94 84 GLN A CA 1
ATOM 694 C C . GLN A 1 84 ? 7.078 3.972 -1.965 1.00 96.94 84 GLN A C 1
ATOM 696 O O . GLN A 1 84 ? 7.949 4.275 -2.779 1.00 96.94 84 GLN A O 1
ATOM 701 N N . ILE A 1 85 ? 6.375 2.842 -2.089 1.00 95.81 85 ILE A N 1
ATOM 702 C CA . ILE A 1 85 ? 6.617 1.896 -3.193 1.00 95.81 85 ILE A CA 1
ATOM 703 C C . ILE A 1 85 ? 6.294 2.539 -4.544 1.00 95.81 85 ILE A C 1
ATOM 705 O O . ILE A 1 85 ? 7.032 2.346 -5.509 1.00 95.81 85 ILE A O 1
ATOM 709 N N . ALA A 1 86 ? 5.211 3.314 -4.633 1.00 96.31 86 ALA A N 1
ATOM 710 C CA . ALA A 1 86 ? 4.860 4.029 -5.858 1.00 96.31 86 ALA A CA 1
ATOM 711 C C . ALA A 1 86 ? 5.968 5.001 -6.281 1.00 96.31 86 ALA A C 1
ATOM 713 O O . ALA A 1 86 ? 6.344 5.023 -7.454 1.00 96.31 86 ALA A O 1
ATOM 714 N N . MET A 1 87 ? 6.523 5.751 -5.326 1.00 96.19 87 MET A N 1
ATOM 715 C CA . MET A 1 87 ? 7.657 6.644 -5.562 1.00 96.19 87 MET A CA 1
ATOM 716 C C . MET A 1 87 ? 8.891 5.869 -6.031 1.00 96.19 87 MET A C 1
ATOM 718 O O . MET A 1 87 ? 9.459 6.210 -7.065 1.00 96.19 87 MET A O 1
ATOM 722 N N . GLN A 1 88 ? 9.251 4.779 -5.347 1.00 93.44 88 GLN A N 1
ATOM 723 C CA . GLN A 1 88 ? 10.394 3.944 -5.724 1.00 93.44 88 GLN A CA 1
ATOM 724 C C . GLN A 1 88 ? 10.254 3.382 -7.146 1.00 93.44 88 GLN A C 1
ATOM 726 O O . GLN A 1 88 ? 11.208 3.411 -7.923 1.00 93.44 88 GLN A O 1
ATOM 731 N N . MET A 1 89 ? 9.071 2.876 -7.511 1.00 94.81 89 MET A N 1
ATOM 732 C CA . MET A 1 89 ? 8.815 2.388 -8.870 1.00 94.81 89 MET A CA 1
ATOM 733 C C . MET A 1 89 ? 8.924 3.510 -9.901 1.00 94.81 89 MET A C 1
ATOM 735 O O . MET A 1 89 ? 9.489 3.298 -10.972 1.00 94.81 89 MET A O 1
ATOM 739 N N . TYR A 1 90 ? 8.398 4.695 -9.589 1.00 95.75 90 TYR A N 1
ATOM 740 C CA . TYR A 1 90 ? 8.476 5.845 -10.483 1.00 95.75 90 TYR A CA 1
ATOM 741 C C . TYR A 1 90 ? 9.930 6.262 -10.734 1.00 95.75 90 TYR A C 1
ATOM 743 O O . TYR A 1 90 ? 10.339 6.396 -11.884 1.00 95.75 90 TYR A O 1
ATOM 751 N N . GLU A 1 91 ? 10.729 6.399 -9.675 1.00 93.88 91 GLU A N 1
ATOM 752 C CA . GLU A 1 91 ? 12.153 6.743 -9.770 1.00 93.88 91 GLU A CA 1
ATOM 753 C C . GLU A 1 91 ? 12.954 5.689 -10.537 1.00 93.88 91 GLU A C 1
ATOM 755 O O . GLU A 1 91 ? 13.807 6.020 -11.362 1.00 93.88 91 GLU A O 1
ATOM 760 N N . MET A 1 92 ? 12.664 4.410 -10.295 1.00 91.81 92 MET A N 1
ATOM 761 C CA . MET A 1 92 ? 13.273 3.300 -11.019 1.00 91.81 92 MET A CA 1
ATOM 762 C C . MET A 1 92 ? 12.992 3.408 -12.518 1.00 91.81 92 MET A C 1
ATOM 764 O O . MET A 1 92 ? 13.926 3.397 -13.317 1.00 91.81 92 MET A O 1
ATOM 768 N N . VAL A 1 93 ? 11.727 3.574 -12.906 1.00 93.25 93 VAL A N 1
ATOM 769 C CA . VAL A 1 93 ? 11.336 3.708 -14.315 1.00 93.25 93 VAL A CA 1
ATOM 770 C C . VAL A 1 93 ? 11.943 4.965 -14.947 1.00 93.25 93 VAL A C 1
ATOM 772 O O . VAL A 1 93 ? 12.512 4.868 -16.032 1.00 93.25 93 VAL A O 1
ATOM 775 N N . ASP A 1 94 ? 11.912 6.117 -14.269 1.00 94.00 94 ASP A N 1
ATOM 776 C CA . ASP A 1 94 ? 12.528 7.368 -14.746 1.00 94.00 94 ASP A CA 1
ATOM 777 C C . ASP A 1 94 ? 14.035 7.201 -14.996 1.00 94.00 94 ASP A C 1
ATOM 779 O O . ASP A 1 94 ? 14.560 7.618 -16.031 1.00 94.00 94 ASP A O 1
ATOM 783 N N . LYS A 1 95 ? 14.735 6.500 -14.099 1.00 91.19 95 LYS A N 1
ATOM 784 C CA . LYS A 1 95 ? 16.155 6.172 -14.263 1.00 91.19 95 LYS A CA 1
ATOM 785 C C . LYS A 1 95 ? 16.413 5.323 -15.508 1.00 91.19 95 LYS A C 1
ATOM 787 O O . LYS A 1 95 ? 17.418 5.552 -16.184 1.00 91.19 95 LYS A O 1
ATOM 792 N N . HIS A 1 96 ? 15.543 4.363 -15.823 1.00 88.56 96 HIS A N 1
ATOM 793 C CA . HIS A 1 96 ? 15.661 3.596 -17.065 1.00 88.56 96 HIS A CA 1
ATOM 794 C C . HIS A 1 96 ? 15.380 4.468 -18.292 1.00 88.56 96 HIS A C 1
ATOM 796 O O . HIS A 1 96 ? 16.179 4.431 -19.222 1.00 88.56 96 HIS A O 1
ATOM 802 N N . ILE A 1 97 ? 14.347 5.317 -18.271 1.00 91.19 97 ILE A N 1
ATOM 803 C CA . ILE A 1 97 ? 14.038 6.249 -19.373 1.00 91.19 97 ILE A CA 1
ATOM 804 C C . ILE A 1 97 ? 15.247 7.139 -19.693 1.00 91.19 97 ILE A C 1
ATOM 806 O O . ILE A 1 97 ? 15.735 7.130 -20.820 1.00 91.19 97 ILE A O 1
ATOM 810 N N . ARG A 1 98 ? 15.817 7.824 -18.691 1.00 92.19 98 ARG A N 1
ATOM 811 C CA . ARG A 1 98 ? 16.973 8.725 -18.893 1.00 92.19 98 ARG A CA 1
ATOM 812 C C . ARG A 1 98 ? 18.199 8.024 -19.468 1.00 92.19 98 ARG A C 1
ATOM 814 O O . ARG A 1 98 ? 18.971 8.628 -20.216 1.00 92.19 98 ARG A O 1
ATOM 821 N N . ARG A 1 99 ? 18.422 6.770 -19.071 1.00 85.69 99 ARG A N 1
ATOM 822 C CA . ARG A 1 99 ? 19.517 5.957 -19.609 1.00 85.69 99 ARG A CA 1
ATOM 823 C C . ARG A 1 99 ? 19.273 5.623 -21.072 1.00 85.69 99 ARG A C 1
ATOM 825 O O . ARG A 1 99 ? 20.168 5.856 -21.873 1.00 85.69 99 ARG A O 1
ATOM 832 N N . LEU A 1 100 ? 18.065 5.181 -21.418 1.00 87.56 100 LEU A N 1
ATOM 833 C CA . LEU A 1 100 ? 17.692 4.909 -22.806 1.00 87.56 100 LEU A CA 1
ATOM 834 C C . LEU A 1 100 ? 17.831 6.147 -23.691 1.00 87.56 100 LEU A C 1
ATOM 836 O O . LEU A 1 100 ? 18.408 6.053 -24.771 1.00 87.56 100 LEU A O 1
ATOM 840 N N . ASP A 1 101 ? 17.400 7.313 -23.209 1.00 89.38 101 ASP A N 1
ATOM 841 C CA . ASP A 1 101 ? 17.571 8.581 -23.925 1.00 89.38 101 ASP A CA 1
ATOM 842 C C . ASP A 1 101 ? 19.058 8.914 -24.155 1.00 89.38 101 ASP A C 1
ATOM 844 O O . ASP A 1 101 ? 19.452 9.392 -25.223 1.00 89.38 101 ASP A O 1
ATOM 848 N N . SER A 1 102 ? 19.907 8.637 -23.159 1.00 88.00 102 SER A N 1
ATOM 849 C CA . SER A 1 102 ? 21.355 8.867 -23.241 1.00 88.00 102 SER A CA 1
ATOM 850 C C . SER A 1 102 ? 22.033 7.915 -24.227 1.00 88.00 102 SER A C 1
ATOM 852 O O . SER A 1 102 ? 22.863 8.350 -25.031 1.00 88.00 102 SER A O 1
ATOM 854 N N . ASP A 1 103 ? 21.674 6.633 -24.184 1.00 84.50 103 ASP A N 1
ATOM 855 C CA . ASP A 1 103 ? 22.207 5.604 -25.077 1.00 84.50 103 ASP A CA 1
ATOM 856 C C . ASP A 1 103 ? 21.767 5.857 -26.524 1.00 84.50 103 ASP A C 1
ATOM 858 O O . ASP A 1 103 ? 22.589 5.781 -27.440 1.00 84.50 103 ASP A O 1
ATOM 862 N N . LEU A 1 104 ? 20.510 6.266 -26.730 1.00 85.81 104 LEU A N 1
ATOM 863 C CA . LEU A 1 104 ? 19.989 6.660 -28.038 1.00 85.81 104 LEU A CA 1
ATOM 864 C C . LEU A 1 104 ? 20.750 7.865 -28.606 1.00 85.81 104 LEU A C 1
ATOM 866 O O . LEU A 1 104 ? 21.202 7.828 -29.749 1.00 85.81 104 LEU A O 1
ATOM 870 N N . SER A 1 105 ? 20.963 8.907 -27.798 1.00 88.38 105 SER A N 1
ATOM 871 C CA . SER A 1 105 ? 21.718 10.097 -28.214 1.00 88.38 105 SER A CA 1
ATOM 872 C C . SER A 1 105 ? 23.161 9.764 -28.612 1.00 88.38 105 SER A C 1
ATOM 874 O O . SER A 1 105 ? 23.663 10.262 -29.624 1.00 88.38 105 SER A O 1
ATOM 876 N N . ARG A 1 106 ? 23.834 8.883 -27.860 1.00 85.38 106 ARG A N 1
ATOM 877 C CA . ARG A 1 106 ? 25.182 8.398 -28.207 1.00 85.38 106 ARG A CA 1
ATOM 878 C C . ARG A 1 106 ? 25.179 7.606 -29.509 1.00 85.38 106 ARG A C 1
ATOM 880 O O . ARG A 1 106 ? 26.029 7.845 -30.365 1.00 85.38 106 ARG A O 1
ATOM 887 N N . PHE A 1 107 ? 24.204 6.720 -29.686 1.00 81.81 107 PHE A N 1
ATOM 888 C CA . PHE A 1 107 ? 24.063 5.925 -30.901 1.00 81.81 107 PHE A CA 1
ATOM 889 C C . PHE A 1 107 ? 23.850 6.801 -32.146 1.00 81.81 107 PHE A C 1
ATOM 891 O O . PHE A 1 107 ? 24.508 6.605 -33.169 1.00 81.81 107 PHE A O 1
ATOM 898 N N . GLU A 1 108 ? 22.999 7.827 -32.056 1.00 85.94 108 GLU A N 1
ATOM 899 C CA . GLU A 1 108 ? 22.794 8.791 -33.142 1.00 85.94 108 GLU A CA 1
ATOM 900 C C . GLU A 1 108 ? 24.065 9.578 -33.493 1.00 85.94 108 GLU A C 1
ATOM 902 O O . GLU A 1 108 ? 24.319 9.860 -34.669 1.00 85.94 108 GLU A O 1
ATOM 907 N N . GLN A 1 109 ? 24.867 9.953 -32.493 1.00 84.75 109 GLN A N 1
ATOM 908 C CA . GLN A 1 109 ? 26.143 10.642 -32.707 1.00 84.75 109 GLN A CA 1
ATOM 909 C C . GLN A 1 109 ? 27.159 9.730 -33.403 1.00 84.75 109 GLN A C 1
ATOM 911 O O . GLN A 1 109 ? 27.797 10.156 -34.367 1.00 84.75 109 GLN A O 1
ATOM 916 N N . GLU A 1 110 ? 27.274 8.470 -32.978 1.00 79.44 110 GLU A N 1
ATOM 917 C CA . GLU A 1 110 ? 28.165 7.494 -33.613 1.00 79.44 110 GLU A CA 1
ATOM 918 C C . GLU A 1 110 ? 27.773 7.189 -35.062 1.00 79.44 110 GLU A C 1
ATOM 920 O O . GLU A 1 110 ? 28.652 7.075 -35.920 1.00 79.44 110 GLU A O 1
ATOM 925 N N . LEU A 1 111 ? 26.472 7.098 -35.362 1.00 79.62 111 LEU A N 1
ATOM 926 C CA . LEU A 1 111 ? 25.980 6.945 -36.734 1.00 79.62 111 LEU A CA 1
ATOM 927 C C . LEU A 1 111 ? 26.400 8.129 -37.610 1.00 79.62 111 LEU A C 1
ATOM 929 O O . LEU A 1 111 ? 26.979 7.921 -38.674 1.00 79.62 111 LEU A O 1
ATOM 933 N N . LYS A 1 112 ? 26.198 9.364 -37.131 1.00 79.62 112 LYS A N 1
ATOM 934 C CA . LYS A 1 112 ? 26.606 10.590 -37.841 1.00 79.62 112 LYS A CA 1
ATOM 935 C C . LYS A 1 112 ? 28.124 10.663 -38.054 1.00 79.62 112 LYS A C 1
ATOM 937 O O . LYS A 1 112 ? 28.570 11.128 -39.099 1.00 79.62 112 LYS A O 1
ATOM 942 N N . MET A 1 113 ? 28.923 10.187 -37.096 1.00 69.19 113 MET A N 1
ATOM 943 C CA . MET A 1 113 ? 30.392 10.159 -37.194 1.00 69.19 113 MET A CA 1
ATOM 944 C C . MET A 1 113 ? 30.937 9.035 -38.088 1.00 69.19 113 MET A C 1
ATOM 946 O O . MET A 1 113 ? 32.037 9.172 -38.619 1.00 69.19 113 MET A O 1
ATOM 950 N N . LYS A 1 114 ? 30.191 7.940 -38.286 1.00 63.47 114 LYS A N 1
ATOM 951 C CA . LYS A 1 114 ? 30.526 6.874 -39.250 1.00 63.47 114 LYS A CA 1
ATOM 952 C C . LYS A 1 114 ? 30.112 7.187 -40.687 1.00 63.47 114 LYS A C 1
ATOM 954 O O . LYS A 1 114 ? 30.531 6.474 -41.596 1.00 63.47 114 LYS A O 1
ATOM 959 N N . GLU A 1 115 ? 29.343 8.253 -40.900 1.00 55.16 115 GLU A N 1
ATOM 960 C CA . GLU A 1 115 ? 28.827 8.657 -42.207 1.00 55.16 115 GLU A CA 1
ATOM 961 C C . GLU A 1 115 ? 29.578 9.798 -42.950 1.00 55.16 115 GLU A C 1
ATOM 963 O O . GLU A 1 115 ? 28.968 10.416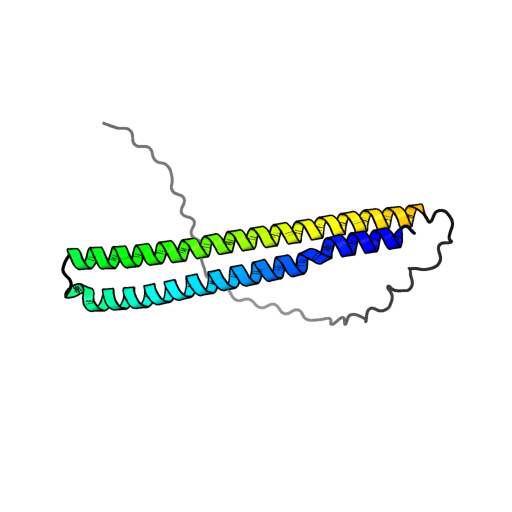 -43.823 1.00 55.16 115 GLU A O 1
ATOM 968 N N . PRO A 1 116 ? 30.881 10.113 -42.758 1.00 50.09 116 PRO A N 1
ATOM 969 C CA . PRO A 1 116 ? 31.571 11.045 -43.652 1.00 50.09 116 PRO A CA 1
ATOM 970 C C . PRO A 1 116 ? 32.053 10.321 -44.925 1.00 50.09 116 PRO A C 1
ATOM 972 O O . PRO A 1 116 ? 33.235 10.363 -45.260 1.00 50.09 116 PRO A O 1
ATOM 975 N N . GLY A 1 117 ? 31.155 9.627 -45.642 1.00 51.88 117 GLY A N 1
ATOM 976 C CA . GLY A 1 117 ? 31.538 8.943 -46.886 1.00 51.88 117 GLY A CA 1
ATOM 977 C C . GLY A 1 117 ? 30.472 8.182 -47.683 1.00 51.88 117 GLY A C 1
ATOM 978 O O . GLY A 1 117 ? 30.717 7.926 -48.862 1.00 51.88 117 GLY A O 1
ATOM 979 N N . MET A 1 118 ? 29.300 7.843 -47.132 1.00 48.75 118 MET A N 1
ATOM 980 C CA . MET A 1 118 ? 28.259 7.153 -47.909 1.00 48.75 118 MET A CA 1
ATOM 981 C C . MET A 1 118 ? 27.183 8.140 -48.359 1.00 48.75 118 MET A C 1
ATOM 983 O O . MET A 1 118 ? 26.665 8.947 -47.597 1.00 48.75 118 MET A O 1
ATOM 987 N N . ARG A 1 119 ? 26.935 8.142 -49.664 1.00 40.56 119 ARG A N 1
ATOM 988 C CA . ARG A 1 119 ? 26.182 9.162 -50.389 1.00 40.56 119 ARG A CA 1
ATOM 989 C C . ARG A 1 119 ? 24.767 9.337 -49.839 1.00 40.56 119 ARG A C 1
ATOM 991 O O . ARG A 1 119 ? 23.994 8.384 -49.803 1.00 40.56 119 ARG A O 1
ATOM 998 N N . ARG A 1 120 ? 24.415 10.603 -49.588 1.00 49.69 120 ARG A N 1
ATOM 999 C CA . ARG A 1 120 ? 23.047 11.144 -49.576 1.00 49.69 120 ARG A CA 1
ATOM 1000 C C . ARG A 1 120 ? 22.215 10.519 -50.699 1.00 49.69 120 ARG A C 1
ATOM 1002 O O . ARG A 1 120 ? 22.236 11.003 -51.826 1.00 49.69 120 ARG A O 1
ATOM 1009 N N . THR A 1 121 ? 21.473 9.467 -50.391 1.00 45.28 121 THR A N 1
ATOM 1010 C CA . THR A 1 121 ? 20.390 8.978 -51.240 1.00 45.28 121 THR A CA 1
ATOM 1011 C C . THR A 1 121 ? 19.197 8.663 -50.346 1.00 45.28 121 THR A C 1
ATOM 1013 O O . THR A 1 121 ? 19.166 7.674 -49.628 1.00 45.28 121 THR A O 1
ATOM 1016 N N . SER A 1 122 ? 18.240 9.598 -50.384 1.00 51.62 122 SER A N 1
ATOM 1017 C CA . SER A 1 122 ? 16.803 9.406 -50.143 1.00 51.62 122 SER A CA 1
ATOM 1018 C C . SER A 1 122 ? 16.357 8.772 -48.816 1.00 51.62 122 SER A C 1
ATOM 1020 O O . SER A 1 122 ? 15.989 7.605 -48.774 1.00 51.62 122 SER A O 1
ATOM 1022 N N . ILE A 1 123 ? 16.215 9.600 -47.773 1.00 52.34 123 ILE A N 1
ATOM 1023 C CA . ILE A 1 123 ? 15.223 9.377 -46.692 1.00 52.34 123 ILE A CA 1
ATOM 1024 C C . ILE A 1 123 ? 13.992 10.300 -46.886 1.00 52.34 123 ILE A C 1
ATOM 1026 O O . ILE A 1 123 ? 13.055 10.307 -46.098 1.00 52.34 123 ILE A O 1
ATOM 1030 N N . SER A 1 124 ? 13.921 11.054 -47.988 1.00 45.56 124 SER A N 1
ATOM 1031 C CA . SER A 1 124 ? 12.787 11.943 -48.292 1.00 45.56 124 SER A CA 1
ATOM 1032 C C . SER A 1 124 ? 11.517 11.229 -48.779 1.00 45.56 124 SER A C 1
ATOM 1034 O O . SER A 1 124 ? 10.525 11.901 -49.026 1.00 45.56 124 SER A O 1
ATOM 1036 N N . SER A 1 125 ? 11.510 9.898 -48.914 1.00 44.22 125 SER A N 1
ATOM 1037 C CA . SER A 1 125 ? 10.408 9.173 -49.573 1.00 44.22 125 SER A CA 1
ATOM 1038 C C . SER A 1 125 ? 9.434 8.454 -48.629 1.00 44.22 125 SER A C 1
ATOM 1040 O O . SER A 1 125 ? 8.544 7.763 -49.110 1.00 44.22 125 SER A O 1
ATOM 1042 N N . ILE A 1 126 ? 9.566 8.588 -47.301 1.00 50.53 126 ILE A N 1
ATOM 1043 C CA . ILE A 1 126 ? 8.660 7.915 -46.338 1.00 50.53 126 ILE A CA 1
ATOM 1044 C C . ILE A 1 126 ? 7.598 8.881 -45.767 1.00 50.53 126 ILE A C 1
ATOM 1046 O O . ILE A 1 126 ? 6.583 8.449 -45.232 1.00 50.53 126 ILE A O 1
ATOM 1050 N N . ALA A 1 127 ? 7.765 10.197 -45.935 1.00 46.19 127 ALA A N 1
ATOM 1051 C CA . ALA A 1 127 ? 6.835 11.200 -45.400 1.00 46.19 127 ALA A CA 1
ATOM 1052 C C . ALA A 1 127 ? 5.578 11.448 -46.270 1.00 46.19 127 ALA A C 1
ATOM 1054 O O . ALA A 1 127 ? 4.721 12.237 -45.882 1.00 46.19 127 ALA A O 1
ATOM 1055 N N . GLU A 1 128 ? 5.441 10.780 -47.421 1.00 44.12 128 GLU A N 1
ATOM 1056 C CA . GLU A 1 128 ? 4.387 11.044 -48.420 1.00 44.12 128 GLU A CA 1
ATOM 1057 C C . GLU A 1 128 ? 3.228 10.022 -48.439 1.00 44.12 128 GLU A C 1
ATOM 1059 O O . GLU A 1 128 ? 2.490 9.926 -49.416 1.00 44.12 128 GLU A O 1
ATOM 1064 N N . MET A 1 129 ? 2.998 9.276 -47.352 1.00 46.78 129 MET A N 1
ATOM 1065 C CA . MET A 1 129 ? 1.763 8.489 -47.170 1.00 46.78 129 MET A CA 1
ATOM 1066 C C . MET A 1 129 ? 1.024 8.900 -45.891 1.00 46.78 129 MET A C 1
ATOM 1068 O O . MET A 1 129 ? 0.877 8.119 -44.955 1.00 46.78 129 MET A O 1
ATOM 1072 N N . ALA A 1 130 ? 0.523 10.136 -45.859 1.00 52.22 130 ALA A N 1
ATOM 1073 C CA . ALA A 1 130 ? -0.549 10.543 -44.950 1.00 52.22 130 ALA A CA 1
ATOM 1074 C C . ALA A 1 130 ? -1.812 10.866 -45.778 1.00 52.22 130 ALA A C 1
ATOM 1076 O O . ALA A 1 130 ? -1.701 11.542 -46.803 1.00 52.22 130 ALA A O 1
ATOM 1077 N N . PRO A 1 131 ? -3.008 10.381 -45.393 1.00 50.66 131 PRO A N 1
ATOM 1078 C CA . PRO A 1 131 ? -4.227 10.585 -46.174 1.00 50.66 131 PRO A CA 1
ATOM 1079 C C . PRO A 1 131 ? -4.693 12.056 -46.139 1.00 50.66 131 PRO A C 1
ATOM 1081 O O . PRO A 1 131 ? -4.440 12.762 -45.159 1.00 50.66 131 PRO A O 1
ATOM 1084 N N . PRO A 1 132 ? -5.389 12.538 -47.189 1.00 45.94 132 PRO A N 1
ATOM 1085 C CA . PRO A 1 132 ? -5.755 13.944 -47.325 1.00 45.94 132 PRO A CA 1
ATOM 1086 C C . PRO A 1 132 ? -6.836 14.351 -46.316 1.00 45.94 132 PRO A C 1
ATOM 1088 O O . PRO A 1 132 ? -7.821 13.643 -46.098 1.00 45.94 132 PRO A O 1
ATOM 1091 N N . SER A 1 133 ? -6.660 15.531 -45.719 1.00 47.66 133 SER A N 1
ATOM 1092 C CA . SER A 1 133 ? -7.627 16.153 -44.818 1.00 47.66 133 SER A CA 1
ATOM 1093 C C . SER A 1 133 ? -8.866 16.634 -45.582 1.00 47.66 133 SER A C 1
ATOM 1095 O O . SER A 1 133 ? -8.783 17.344 -46.586 1.00 47.66 133 SER A O 1
ATOM 1097 N N . LEU A 1 134 ? -10.049 16.264 -45.087 1.00 41.91 134 LEU A N 1
ATOM 1098 C CA . LEU A 1 134 ? -11.318 16.798 -45.569 1.00 41.91 134 LEU A CA 1
ATOM 1099 C C . LEU A 1 134 ? -11.506 18.224 -45.041 1.00 41.91 134 LEU A C 1
ATOM 1101 O O . LE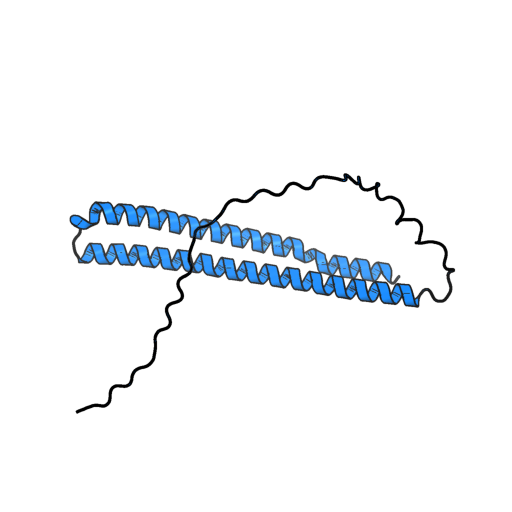U A 1 134 ? -11.840 18.449 -43.880 1.00 41.91 134 LEU A O 1
ATOM 1105 N N . HIS A 1 135 ? -11.323 19.196 -45.930 1.00 42.62 135 HIS A N 1
ATOM 1106 C CA . HIS A 1 135 ? -11.905 20.524 -45.793 1.00 42.62 135 HIS A CA 1
ATOM 1107 C C . HIS A 1 135 ? -13.434 20.399 -45.822 1.00 42.62 135 HIS A C 1
ATOM 1109 O O . HIS A 1 135 ? -13.991 19.993 -46.841 1.00 42.62 135 HIS A O 1
ATOM 1115 N N . ASN A 1 136 ? -14.125 20.821 -44.760 1.00 38.72 136 ASN A N 1
ATOM 1116 C CA . ASN A 1 136 ? -15.530 21.198 -44.876 1.00 38.72 136 ASN A CA 1
ATOM 1117 C C . ASN A 1 136 ? -15.727 22.643 -44.411 1.00 38.72 136 ASN A C 1
ATOM 1119 O O . ASN A 1 136 ? -15.323 23.044 -43.320 1.00 38.72 136 ASN A O 1
ATOM 1123 N N . LYS A 1 137 ? -16.292 23.437 -45.317 1.00 40.47 137 LYS A N 1
ATOM 1124 C CA . LYS A 1 137 ? -16.399 24.894 -45.276 1.00 40.47 137 LYS A CA 1
ATOM 1125 C C . LYS A 1 137 ? -17.854 25.259 -44.970 1.00 40.47 137 LYS A C 1
ATOM 1127 O O . LYS A 1 137 ? -18.759 24.791 -45.649 1.00 40.47 137 LYS A O 1
ATOM 1132 N N . GLY A 1 138 ? -18.057 26.160 -44.008 1.00 33.66 138 GLY A N 1
ATOM 1133 C CA . GLY A 1 138 ? -19.344 26.801 -43.688 1.00 33.66 138 GLY A CA 1
ATOM 1134 C C . GLY A 1 138 ? -19.939 26.290 -42.372 1.00 33.66 138 GLY A C 1
ATOM 1135 O O . GLY A 1 138 ? -20.001 25.098 -42.137 1.00 33.66 138 GLY A O 1
ATOM 1136 N N . ARG A 1 139 ? -20.419 27.126 -41.450 1.00 36.06 139 ARG A N 1
ATOM 1137 C CA . ARG A 1 139 ? -21.399 28.194 -41.665 1.00 36.06 139 ARG A CA 1
ATOM 1138 C C . ARG A 1 139 ? -21.425 29.088 -40.415 1.00 36.06 139 ARG A C 1
ATOM 1140 O O . ARG A 1 139 ? -21.486 28.585 -39.299 1.00 36.06 139 ARG A O 1
ATOM 1147 N N . LYS A 1 140 ? -21.409 30.412 -40.600 1.00 43.81 140 LYS A N 1
ATOM 1148 C CA . LYS A 1 140 ? -21.719 31.389 -39.541 1.00 43.81 140 LYS A CA 1
ATOM 1149 C C . LYS A 1 140 ? -23.190 31.249 -39.123 1.00 43.81 140 LYS A C 1
ATOM 1151 O O . LYS A 1 140 ? -24.056 31.257 -39.998 1.00 43.81 140 LYS A O 1
ATOM 1156 N N . ARG A 1 141 ? -23.477 31.253 -37.817 1.00 35.28 141 ARG A N 1
ATOM 1157 C CA . ARG A 1 141 ? -24.728 31.814 -37.278 1.00 35.28 141 ARG A CA 1
ATOM 1158 C C . ARG A 1 141 ? -24.549 32.267 -35.826 1.00 35.28 141 ARG A C 1
ATOM 1160 O O . ARG A 1 141 ? -24.280 31.470 -34.940 1.00 35.28 141 ARG A O 1
ATOM 1167 N N . SER A 1 142 ? -24.674 33.574 -35.637 1.00 39.22 142 SER A N 1
ATOM 1168 C CA . SER A 1 142 ? -24.809 34.282 -34.367 1.00 39.22 142 SER A CA 1
ATOM 1169 C C . SER A 1 142 ? -26.241 34.175 -33.840 1.00 39.22 142 SER A C 1
ATOM 1171 O O . SER A 1 142 ? -27.156 34.471 -34.607 1.00 39.22 142 SER A O 1
ATOM 1173 N N . THR A 1 143 ? -26.419 33.882 -32.548 1.00 31.56 143 THR A N 1
ATOM 1174 C CA . THR A 1 143 ? -27.550 34.384 -31.741 1.00 31.56 143 THR A CA 1
ATOM 1175 C C . THR A 1 143 ? -27.267 34.215 -30.243 1.00 31.56 143 THR A C 1
ATOM 1177 O O . THR A 1 143 ? -27.186 33.102 -29.741 1.00 31.56 143 THR A O 1
ATOM 1180 N N . ILE A 1 144 ? -27.032 35.364 -29.606 1.00 39.41 144 ILE A N 1
ATOM 1181 C CA . ILE A 1 144 ? -27.437 35.852 -28.272 1.00 39.41 144 ILE A CA 1
ATOM 1182 C C . ILE A 1 144 ? -28.210 34.859 -27.377 1.00 39.41 144 ILE A C 1
ATOM 1184 O O . ILE A 1 144 ? -29.207 34.314 -27.834 1.00 39.41 144 ILE A O 1
ATOM 1188 N N . ILE A 1 145 ? -27.812 34.746 -26.096 1.00 36.97 145 ILE A N 1
ATOM 1189 C CA . ILE A 1 145 ? -28.663 34.902 -24.890 1.00 36.97 145 ILE A CA 1
ATOM 1190 C C . ILE A 1 145 ? -27.766 35.187 -23.665 1.00 36.97 145 ILE A C 1
ATOM 1192 O O . ILE A 1 145 ? -26.659 34.669 -23.531 1.00 36.97 145 ILE A O 1
ATOM 1196 N N . GLU A 1 146 ? -28.269 36.096 -22.836 1.00 33.03 146 GLU A N 1
ATOM 1197 C CA . GLU A 1 146 ? -27.678 36.804 -21.705 1.00 33.03 146 GLU A CA 1
ATOM 1198 C C . GLU A 1 146 ? -27.526 36.005 -20.391 1.00 33.03 146 GLU A C 1
ATOM 1200 O O . GLU A 1 146 ? -28.263 35.068 -20.108 1.00 33.03 146 GLU A O 1
ATOM 1205 N N . THR A 1 147 ? -26.588 36.504 -19.572 1.00 30.25 147 THR A N 1
ATOM 1206 C CA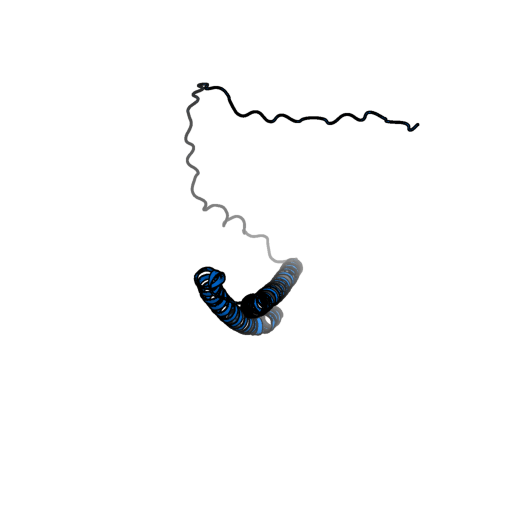 . THR A 1 147 ? -26.611 36.695 -18.101 1.00 30.25 147 THR A CA 1
ATOM 1207 C C . THR A 1 147 ? -27.029 35.559 -17.157 1.00 30.25 147 THR A C 1
ATOM 1209 O O . THR A 1 147 ? -28.193 35.186 -17.096 1.00 30.25 147 THR A O 1
ATOM 1212 N N . ALA A 1 148 ? -26.127 35.193 -16.234 1.00 32.31 148 ALA A N 1
ATOM 1213 C CA . ALA A 1 148 ? -26.206 35.539 -14.799 1.00 32.31 148 ALA A CA 1
ATOM 1214 C C . ALA A 1 148 ? -25.215 34.687 -13.976 1.00 32.31 148 ALA A C 1
ATOM 1216 O O . ALA A 1 148 ? -25.164 33.472 -14.123 1.00 32.31 148 ALA A O 1
ATOM 1217 N N . GLY A 1 149 ? -24.447 35.311 -13.077 1.00 31.25 149 GLY A N 1
ATOM 1218 C CA . GLY A 1 149 ? -23.598 34.590 -12.117 1.00 31.25 149 GLY A CA 1
ATOM 1219 C C . GLY A 1 149 ? -22.462 35.445 -11.565 1.00 31.25 149 GLY A C 1
ATOM 1220 O O . GLY A 1 149 ? -21.317 35.314 -11.981 1.00 31.25 149 GLY A O 1
ATOM 1221 N N . GLY A 1 150 ? -22.799 36.387 -10.682 1.00 30.78 150 GLY A N 1
ATOM 1222 C CA . GLY A 1 150 ? -21.891 37.408 -10.167 1.00 30.78 150 GLY A CA 1
ATOM 1223 C C . GLY A 1 150 ? -20.823 36.903 -9.191 1.00 30.78 150 GLY A C 1
ATOM 1224 O O . GLY A 1 150 ? -21.120 36.221 -8.215 1.00 30.78 150 GLY A O 1
ATOM 1225 N N . SER A 1 151 ? -19.595 37.382 -9.391 1.00 34.09 151 SER A N 1
ATOM 1226 C CA . SER A 1 151 ? -18.503 37.328 -8.414 1.00 34.09 151 SER A CA 1
ATOM 1227 C C . SER A 1 151 ? -18.376 38.687 -7.720 1.00 34.09 151 SER A C 1
ATOM 1229 O O . SER A 1 151 ? -17.748 39.610 -8.239 1.00 34.09 151 SER A O 1
ATOM 1231 N N . ARG A 1 152 ? -18.973 38.836 -6.530 1.00 36.78 152 ARG A N 1
ATOM 1232 C CA . ARG A 1 152 ? -18.714 39.986 -5.646 1.00 36.78 152 ARG A CA 1
ATOM 1233 C C . ARG A 1 152 ? -17.404 39.763 -4.885 1.00 36.78 152 ARG A C 1
ATOM 1235 O O . ARG A 1 152 ? -17.370 39.055 -3.886 1.00 36.78 152 ARG A O 1
ATOM 1242 N N . LYS A 1 153 ? -16.342 40.445 -5.325 1.00 37.22 153 LYS A N 1
ATOM 1243 C CA . LYS A 1 153 ? -15.183 40.788 -4.486 1.00 37.22 153 LYS A CA 1
ATOM 1244 C C . LYS A 1 153 ? -15.622 41.832 -3.451 1.00 37.22 153 LYS A C 1
ATOM 1246 O O . LYS A 1 153 ? -16.001 42.937 -3.836 1.00 37.22 153 LYS A O 1
ATOM 1251 N N . LYS A 1 154 ? -15.538 41.520 -2.155 1.00 36.50 154 LYS A N 1
ATOM 1252 C CA . LYS A 1 154 ? -15.564 42.532 -1.085 1.00 36.50 154 LYS A CA 1
ATOM 1253 C C . LYS A 1 154 ? -14.132 42.790 -0.612 1.00 36.50 154 LYS A C 1
ATOM 1255 O O . LYS A 1 154 ? -13.490 41.908 -0.056 1.00 36.50 154 LYS A O 1
ATOM 1260 N N . LYS A 1 155 ? -13.661 44.013 -0.877 1.00 32.53 155 LYS A N 1
ATOM 1261 C CA . LYS A 1 155 ? -12.529 44.665 -0.208 1.00 32.53 155 LYS A CA 1
ATOM 1262 C C . LYS A 1 155 ? -12.877 44.835 1.275 1.00 32.53 155 LYS A C 1
ATOM 1264 O O . LYS A 1 155 ? -13.976 45.305 1.567 1.00 32.53 155 LYS A O 1
ATOM 1269 N N . LEU A 1 156 ? -11.951 44.518 2.176 1.00 33.06 156 LEU A N 1
ATOM 1270 C CA . LEU A 1 156 ? -11.990 45.001 3.555 1.00 33.06 156 LEU A CA 1
ATOM 1271 C C . LEU A 1 156 ? -10.950 46.116 3.681 1.00 33.06 156 LEU A C 1
ATOM 1273 O O . LEU A 1 156 ? -9.780 45.918 3.358 1.00 33.06 156 LEU A O 1
ATOM 1277 N N . ALA A 1 157 ? -11.434 47.301 4.039 1.00 36.53 157 ALA A N 1
ATOM 1278 C CA . ALA A 1 157 ? -10.648 48.500 4.259 1.00 36.53 157 ALA A CA 1
ATOM 1279 C C . ALA A 1 157 ? -10.134 48.527 5.702 1.00 36.53 157 ALA A C 1
ATOM 1281 O O . ALA A 1 157 ? -10.841 48.155 6.634 1.00 36.53 157 ALA A O 1
ATOM 1282 N N . SER A 1 158 ? -8.898 48.987 5.838 1.00 34.94 158 SER A N 1
ATOM 1283 C CA . SER A 1 158 ? -8.225 49.375 7.067 1.00 34.94 158 SER A CA 1
ATOM 1284 C C . SER A 1 158 ? -8.894 50.594 7.704 1.00 34.94 158 SER A C 1
ATOM 1286 O O . SER A 1 158 ? -8.960 51.647 7.066 1.00 34.94 158 SER A O 1
ATOM 1288 N N . THR A 1 159 ? -9.295 50.490 8.968 1.00 37.69 159 THR A N 1
ATOM 1289 C CA . THR A 1 159 ? -9.491 51.652 9.842 1.00 37.69 159 THR A CA 1
ATOM 1290 C C . THR A 1 159 ? -8.885 51.362 11.207 1.00 37.69 159 THR A C 1
ATOM 1292 O O . THR A 1 159 ? -9.163 50.340 11.826 1.00 37.69 159 THR A O 1
ATOM 1295 N N . SER A 1 160 ? -8.007 52.277 11.589 1.00 36.22 160 SER A N 1
ATOM 1296 C CA . SER A 1 160 ? -7.264 52.440 12.832 1.00 36.22 160 SER A CA 1
ATOM 1297 C C . SER A 1 160 ? -8.153 52.561 14.072 1.00 36.22 160 SER A C 1
ATOM 1299 O O . SER A 1 160 ? -9.102 53.343 14.054 1.00 36.22 160 SER A O 1
ATOM 1301 N N . GLU A 1 161 ? -7.762 51.903 15.164 1.00 37.84 161 GLU A N 1
ATOM 1302 C CA . GLU A 1 161 ? -8.154 52.262 16.532 1.00 37.84 161 GLU A CA 1
ATOM 1303 C C . GLU A 1 161 ? -6.893 52.487 17.380 1.00 37.84 161 GLU A C 1
ATOM 1305 O O . GLU A 1 161 ? -5.950 51.695 17.342 1.00 37.84 161 GLU A O 1
ATOM 1310 N N . GLU A 1 162 ? -6.892 53.600 18.112 1.00 44.53 162 GLU A N 1
ATOM 1311 C CA . GLU A 1 162 ? -5.904 54.033 19.107 1.00 44.53 162 GLU A CA 1
ATOM 1312 C C . GLU A 1 162 ? -6.570 53.922 20.501 1.00 44.53 162 GLU A C 1
ATOM 1314 O O . GLU A 1 162 ? -7.789 54.108 20.582 1.00 44.53 162 GLU A O 1
ATOM 1319 N N . PRO A 1 163 ? -5.847 53.613 21.597 1.00 55.47 163 PRO A N 1
ATOM 1320 C CA . PRO A 1 163 ? -6.469 53.247 22.866 1.00 55.47 163 PRO A CA 1
ATOM 1321 C C . PRO A 1 163 ? -6.659 54.444 23.814 1.00 55.47 163 PRO A C 1
ATOM 1323 O O . PRO A 1 163 ? -5.885 55.404 23.801 1.00 55.47 163 PRO A O 1
ATOM 1326 N N . ARG A 1 164 ? -7.650 54.336 24.704 1.00 47.69 164 ARG A N 1
ATOM 1327 C CA . ARG A 1 164 ? -7.716 55.031 25.997 1.00 47.69 164 ARG A CA 1
ATOM 1328 C C . ARG A 1 164 ? -8.226 54.082 27.067 1.00 47.69 164 ARG A C 1
ATOM 1330 O O . ARG A 1 164 ? -9.139 53.294 26.742 1.00 47.69 164 ARG A O 1
#

Radius of gyration: 32.78 Å; chains: 1; bounding box: 60×64×81 Å

Sequence (164 aa):
MASALYLENFLENIENLPTELQRNFTLMRSLDQRAQDLLKEIDVNSADYKAKVKDLSKEERKERLTKIQETFQKAREYSDDKVQIAMQMYEMVDKHIRRLDSDLSRFEQELKMKEPGMRRTSISSIAEMAPPSLHNKGRKRSTIIETAGGSRKKKLASTSEEPR

pLDDT: mean 74.68, std 24.38, range [30.25, 98.12]